Protein AF-A0A1H6UH35-F1 (afdb_monomer)

Solvent-accessible surface area (backbone atoms only — not comparable to full-atom values): 3352 Å² total; per-residue (Å²): 137,80,75,75,75,69,78,74,75,79,52,56,53,69,43,66,44,99,86,73,47,79,76,46,78,42,60,56,95,56,86,83,55,63,67,62,51,51,51,50,45,37,74,76,73,42,79,83,132

pLDDT: mean 79.36, std 15.93, range [39.56, 92.62]

Sequence (49 aa):
MTSAAADRVDGNALLIRPGGCVAWALPTGQDLDATTLVRALGTWFGQPA

Nearest PDB structures (foldseek):
  5ck3-assembly2_C  TM=4.145E-01  e=1.764E+00  Thermochaetoides thermophila DSM 1495
  5ck3-assembly1_A  TM=3.771E-01  e=3.420E+00  Thermochaetoides thermophila DSM 1495
  1ihr-assembly1_A  TM=4.213E-01  e=4.590E+00  Escherichia coli
  1qxx-assembly1_A-2  TM=2.096E-01  e=2.200E+00  Escherichia coli

Mean predicted aligned error: 8.76 Å

Structure (mmCIF, N/CA/C/O backbone):
data_AF-A0A1H6UH35-F1
#
_entry.id   AF-A0A1H6UH35-F1
#
loop_
_atom_site.group_PDB
_atom_site.id
_atom_site.type_symbol
_atom_site.label_atom_id
_atom_site.label_alt_id
_atom_site.label_comp_id
_atom_site.label_asym_id
_atom_site.label_entity_id
_atom_site.label_seq_id
_atom_site.pdbx_PDB_ins_code
_atom_site.Cartn_x
_atom_site.Cartn_y
_atom_site.Cartn_z
_atom_site.occupancy
_atom_site.B_iso_or_equiv
_atom_site.auth_seq_id
_atom_site.auth_comp_id
_atom_site.auth_asym_id
_atom_site.auth_atom_id
_atom_site.pdbx_PDB_model_num
ATOM 1 N N . MET A 1 1 ? -6.585 -9.504 -34.696 1.00 40.72 1 MET A N 1
ATOM 2 C CA . MET A 1 1 ? -6.870 -9.037 -33.323 1.00 40.72 1 MET A CA 1
ATOM 3 C C . MET A 1 1 ? -5.763 -9.584 -32.437 1.00 40.72 1 MET A C 1
ATOM 5 O O . MET A 1 1 ? -5.887 -10.672 -31.896 1.00 40.72 1 MET A O 1
ATOM 9 N N . THR A 1 2 ? -4.610 -8.915 -32.429 1.00 39.56 2 THR A N 1
ATOM 10 C CA . THR A 1 2 ? -3.444 -9.363 -31.658 1.00 39.56 2 THR A CA 1
ATOM 11 C C . THR A 1 2 ? -3.674 -8.926 -30.225 1.00 39.56 2 THR A C 1
ATOM 13 O O . THR A 1 2 ? -3.687 -7.729 -29.951 1.00 39.56 2 THR A O 1
ATOM 16 N N . SER A 1 3 ? -3.938 -9.886 -29.337 1.00 50.59 3 SER A N 1
ATOM 17 C CA . SER A 1 3 ? -3.904 -9.645 -27.897 1.00 50.59 3 SER A CA 1
ATOM 18 C C . SER A 1 3 ? -2.562 -8.996 -27.605 1.00 50.59 3 SER A C 1
ATOM 20 O O . SER A 1 3 ? -1.529 -9.608 -27.879 1.00 50.59 3 SER A O 1
ATOM 22 N N . ALA A 1 4 ? -2.566 -7.760 -27.102 1.00 53.25 4 ALA A N 1
ATOM 23 C CA . ALA A 1 4 ? -1.388 -7.234 -26.442 1.00 53.25 4 ALA A CA 1
ATOM 24 C C . ALA A 1 4 ? -1.034 -8.296 -25.404 1.00 53.25 4 ALA A C 1
ATOM 26 O O . ALA A 1 4 ? -1.850 -8.600 -24.529 1.00 53.25 4 ALA A O 1
ATOM 27 N N . ALA A 1 5 ? 0.106 -8.963 -25.577 1.00 49.94 5 ALA A N 1
ATOM 28 C CA . ALA A 1 5 ? 0.711 -9.654 -24.466 1.00 49.94 5 ALA A CA 1
ATOM 29 C C . ALA A 1 5 ? 0.876 -8.543 -23.434 1.00 49.94 5 ALA A C 1
ATOM 31 O O . ALA A 1 5 ? 1.700 -7.650 -23.621 1.00 49.94 5 ALA A O 1
ATOM 32 N N . ALA A 1 6 ? -0.023 -8.504 -22.446 1.00 51.72 6 ALA A N 1
ATOM 33 C CA . ALA A 1 6 ? 0.251 -7.798 -21.220 1.00 51.72 6 ALA A CA 1
ATOM 34 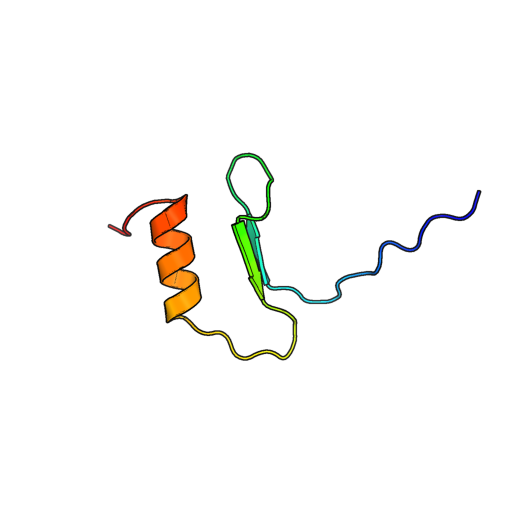C C . ALA A 1 6 ? 1.628 -8.316 -20.846 1.00 51.72 6 ALA A C 1
ATOM 36 O O . ALA A 1 6 ? 1.770 -9.529 -20.672 1.00 51.72 6 ALA A O 1
ATOM 37 N N . ASP A 1 7 ? 2.623 -7.434 -20.910 1.00 50.97 7 ASP A N 1
ATOM 38 C CA . ASP A 1 7 ? 3.922 -7.650 -20.309 1.00 50.97 7 ASP A CA 1
ATOM 39 C C . ASP A 1 7 ? 3.611 -8.288 -18.962 1.00 50.97 7 ASP A C 1
ATOM 41 O O . ASP A 1 7 ? 2.989 -7.664 -18.094 1.00 50.97 7 ASP A O 1
ATOM 45 N N . ARG A 1 8 ? 3.788 -9.609 -18.879 1.00 52.56 8 ARG A N 1
ATOM 46 C CA . ARG A 1 8 ? 3.504 -10.311 -17.647 1.00 52.56 8 ARG A CA 1
ATOM 47 C C . ARG A 1 8 ? 4.629 -9.825 -16.772 1.00 52.56 8 ARG A C 1
ATOM 49 O O . ARG A 1 8 ? 5.768 -10.241 -16.936 1.00 52.56 8 ARG A O 1
ATOM 56 N N . VAL A 1 9 ? 4.294 -8.866 -15.920 1.00 54.69 9 VAL A N 1
ATOM 57 C CA . VAL A 1 9 ? 5.136 -8.398 -14.835 1.00 54.69 9 VAL A CA 1
ATOM 58 C C . VAL A 1 9 ? 5.249 -9.578 -13.873 1.00 54.69 9 VAL A C 1
ATOM 60 O O . VAL A 1 9 ? 4.560 -9.652 -12.855 1.00 54.69 9 VAL A O 1
ATOM 63 N N . ASP A 1 10 ? 6.015 -10.587 -14.274 1.00 57.91 10 ASP A N 1
ATOM 64 C CA . ASP A 1 10 ? 6.250 -11.795 -13.513 1.00 57.91 10 A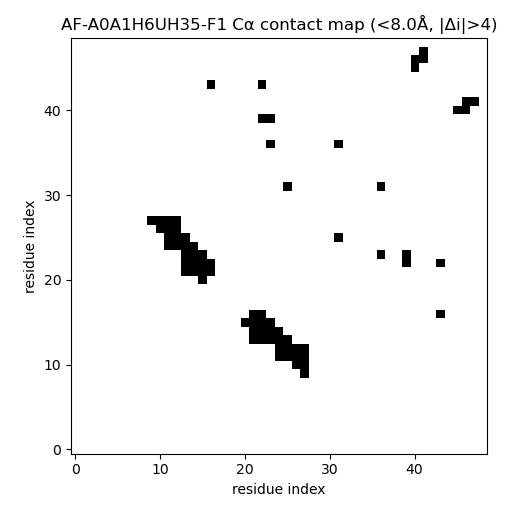SP A CA 1
ATOM 65 C C . ASP A 1 10 ? 7.066 -11.383 -12.282 1.00 57.91 10 ASP A C 1
ATOM 67 O O . ASP A 1 10 ? 8.292 -11.289 -12.316 1.00 57.91 10 ASP A O 1
ATOM 71 N N . GLY A 1 11 ? 6.352 -11.109 -11.185 1.00 63.72 11 GLY A N 1
ATOM 72 C CA . GLY A 1 11 ? 6.906 -11.105 -9.834 1.00 63.72 11 GLY A CA 1
ATOM 73 C C . GLY A 1 11 ? 7.041 -9.764 -9.110 1.00 63.72 11 GLY A C 1
ATOM 74 O O . GLY A 1 11 ? 7.862 -9.653 -8.205 1.00 63.72 11 GLY A O 1
ATOM 75 N N . ASN A 1 12 ? 6.222 -8.755 -9.404 1.00 71.19 12 ASN A N 1
ATOM 76 C CA . ASN A 1 12 ? 6.229 -7.575 -8.536 1.00 71.19 12 ASN A CA 1
ATOM 77 C C . ASN A 1 12 ? 5.438 -7.824 -7.242 1.00 71.19 12 ASN A C 1
ATOM 79 O O . ASN A 1 12 ? 4.285 -8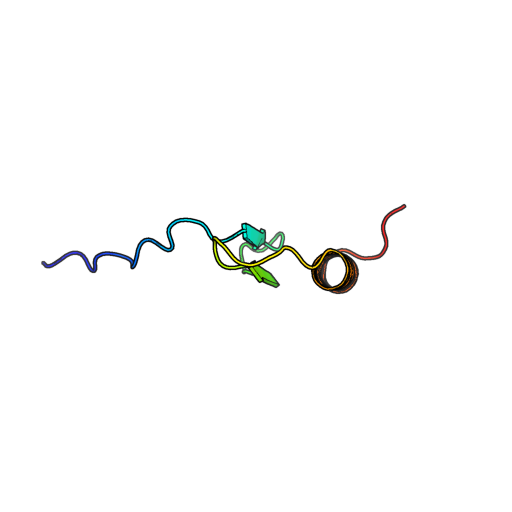.259 -7.284 1.00 71.19 12 ASN A O 1
ATOM 83 N N . ALA A 1 13 ? 6.018 -7.472 -6.092 1.00 85.81 13 ALA A N 1
ATOM 84 C CA . ALA A 1 13 ? 5.245 -7.283 -4.868 1.00 85.81 13 ALA A CA 1
ATOM 85 C C . ALA A 1 13 ? 4.537 -5.926 -4.951 1.00 85.81 13 ALA A C 1
ATOM 87 O O . ALA A 1 13 ? 5.182 -4.901 -5.174 1.00 85.81 13 ALA A O 1
ATOM 88 N N . LEU A 1 14 ? 3.212 -5.913 -4.802 1.00 89.31 14 LEU A N 1
ATOM 89 C CA . LEU A 1 14 ? 2.394 -4.711 -4.962 1.00 89.31 14 LEU A CA 1
ATOM 90 C C . LEU A 1 14 ? 1.664 -4.373 -3.666 1.00 89.31 14 LEU A C 1
ATOM 92 O O . LEU A 1 14 ? 1.032 -5.232 -3.054 1.00 89.31 14 LEU A O 1
ATOM 96 N N . LEU A 1 15 ? 1.680 -3.092 -3.301 1.00 90.06 15 LEU A N 1
ATOM 97 C CA . LEU A 1 15 ? 0.773 -2.537 -2.306 1.00 90.06 15 LEU A CA 1
ATOM 98 C C . LEU A 1 15 ? -0.426 -1.936 -3.035 1.00 90.06 15 LEU A C 1
ATOM 100 O O . LEU A 1 15 ? -0.284 -0.946 -3.754 1.00 90.06 15 LEU A O 1
ATOM 104 N N . ILE A 1 16 ? -1.604 -2.526 -2.855 1.00 91.88 16 ILE A N 1
ATOM 105 C CA . ILE A 1 16 ? -2.839 -2.081 -3.508 1.00 91.88 16 ILE A CA 1
ATOM 106 C C . ILE A 1 16 ? -3.722 -1.369 -2.490 1.00 91.88 16 ILE A C 1
ATOM 108 O O . ILE A 1 16 ? -3.993 -1.895 -1.412 1.00 91.88 16 ILE A O 1
ATOM 112 N N . ARG A 1 17 ? -4.190 -0.166 -2.835 1.00 91.38 17 ARG A N 1
ATOM 113 C CA . ARG A 1 17 ? -5.124 0.593 -1.993 1.00 91.38 17 ARG A CA 1
ATOM 114 C C . ARG A 1 17 ? -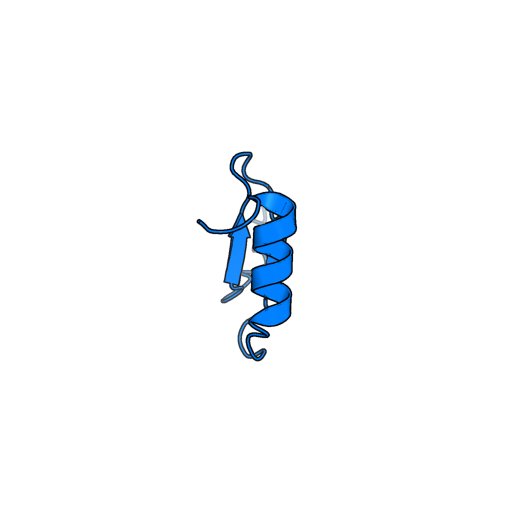6.545 0.012 -2.082 1.00 91.38 17 ARG A C 1
ATOM 116 O O . ARG A 1 17 ? -6.876 -0.592 -3.101 1.00 91.38 17 ARG A O 1
ATOM 123 N N . PRO A 1 18 ? -7.447 0.295 -1.122 1.00 88.81 18 PRO A N 1
ATOM 124 C CA . PRO A 1 18 ? -8.819 -0.233 -1.140 1.00 88.81 18 PRO A CA 1
ATOM 125 C C . PRO A 1 18 ? -9.627 0.124 -2.402 1.00 88.81 18 PRO A C 1
ATOM 127 O O . PRO A 1 18 ? -10.531 -0.602 -2.789 1.00 88.81 18 PRO A O 1
ATOM 130 N N . GLY A 1 19 ? -9.271 1.217 -3.086 1.00 89.94 19 GLY A N 1
ATOM 131 C CA . GLY A 1 19 ? -9.832 1.603 -4.387 1.00 89.94 19 GLY A CA 1
ATOM 132 C C . GLY A 1 19 ? -9.184 0.942 -5.614 1.00 89.94 19 GLY A C 1
ATOM 133 O O . GLY A 1 19 ? -9.380 1.437 -6.717 1.00 89.94 19 GLY A O 1
ATOM 134 N N . GLY A 1 20 ? -8.351 -0.089 -5.443 1.00 88.94 20 GLY A N 1
ATOM 135 C CA . GLY A 1 20 ? -7.765 -0.885 -6.531 1.00 88.94 20 GLY A CA 1
ATOM 136 C C . GLY A 1 20 ? -6.532 -0.294 -7.225 1.00 88.94 20 GLY A C 1
ATOM 137 O O . GLY A 1 20 ? -5.962 -0.937 -8.099 1.00 88.94 20 GLY A O 1
ATOM 138 N N . CYS A 1 21 ? -6.085 0.908 -6.852 1.00 90.50 21 CYS A N 1
ATOM 139 C CA . CYS A 1 21 ? -4.875 1.512 -7.421 1.00 90.50 21 CYS A CA 1
ATOM 140 C C . CYS A 1 21 ? -3.598 1.034 -6.707 1.00 90.50 21 CYS A C 1
ATOM 142 O O . CYS A 1 21 ? -3.595 0.826 -5.491 1.00 90.50 21 CYS A O 1
ATOM 144 N N . VAL A 1 22 ? -2.494 0.936 -7.450 1.00 90.06 22 VAL A N 1
ATOM 145 C CA . VAL A 1 22 ? -1.170 0.615 -6.900 1.00 90.06 22 VAL A CA 1
ATOM 146 C C . VAL A 1 22 ? -0.628 1.820 -6.132 1.00 90.06 22 VAL A C 1
ATOM 148 O O . VAL A 1 22 ? -0.544 2.924 -6.664 1.00 90.06 22 VAL A O 1
ATOM 151 N N . ALA A 1 23 ? -0.267 1.594 -4.877 1.00 89.75 23 ALA A N 1
ATOM 152 C CA . ALA A 1 23 ? 0.304 2.578 -3.967 1.00 89.75 23 ALA A CA 1
ATOM 153 C C . ALA A 1 23 ? 1.834 2.450 -3.855 1.00 89.75 23 ALA A C 1
ATOM 155 O O . ALA A 1 23 ? 2.516 3.426 -3.548 1.00 89.75 23 ALA A O 1
ATOM 156 N N . TRP A 1 24 ? 2.365 1.249 -4.102 1.00 90.38 24 TRP A N 1
ATOM 157 C CA . TRP A 1 24 ? 3.795 0.942 -4.139 1.00 90.38 24 TRP A CA 1
ATOM 158 C C . TRP A 1 24 ? 4.040 -0.378 -4.889 1.00 90.38 24 TRP A C 1
ATOM 160 O O . TRP A 1 24 ? 3.156 -1.238 -4.921 1.00 90.38 24 TRP A O 1
ATOM 170 N N . ALA A 1 25 ? 5.226 -0.538 -5.480 1.00 89.25 25 ALA A N 1
ATOM 171 C CA . ALA A 1 25 ? 5.639 -1.750 -6.183 1.00 89.25 25 ALA A CA 1
ATOM 172 C C . ALA A 1 25 ? 7.131 -2.040 -5.962 1.00 89.25 25 ALA A C 1
ATOM 174 O O . ALA A 1 25 ? 7.948 -1.120 -6.005 1.00 89.25 25 ALA A O 1
ATOM 175 N N . LEU A 1 26 ? 7.477 -3.316 -5.796 1.00 88.00 26 LEU A N 1
A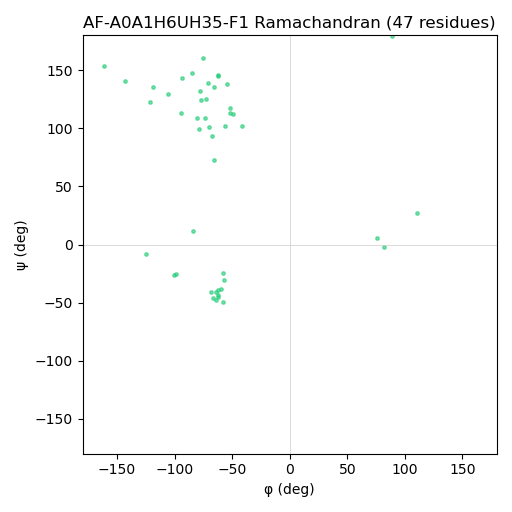TOM 176 C CA . LEU A 1 26 ? 8.851 -3.816 -5.766 1.00 88.00 26 LEU A CA 1
ATOM 177 C C . LEU A 1 26 ? 9.049 -4.857 -6.865 1.00 88.00 26 LEU A C 1
ATOM 179 O O . LEU A 1 26 ? 8.328 -5.859 -6.857 1.00 88.00 26 LEU A O 1
ATOM 183 N N . PRO A 1 27 ? 10.014 -4.644 -7.775 1.00 85.81 27 PRO A N 1
ATOM 184 C CA . PRO A 1 27 ? 10.366 -5.627 -8.783 1.00 85.81 27 PRO A CA 1
ATOM 185 C C . PRO A 1 27 ? 10.899 -6.935 -8.199 1.00 85.81 27 PRO A C 1
ATOM 187 O O . PRO A 1 27 ? 11.624 -6.937 -7.203 1.00 85.81 27 PRO A O 1
ATOM 190 N N . THR A 1 28 ? 10.596 -8.050 -8.858 1.00 78.38 28 THR A N 1
ATOM 191 C CA . THR A 1 28 ? 11.189 -9.359 -8.560 1.00 78.38 28 THR A CA 1
ATOM 192 C C . THR A 1 28 ? 12.713 -9.290 -8.601 1.00 78.38 28 THR A C 1
ATOM 194 O O . THR A 1 28 ? 13.295 -8.681 -9.497 1.00 78.38 28 THR A O 1
ATOM 197 N N . GLY A 1 29 ? 13.377 -9.947 -7.648 1.00 81.56 29 GLY A N 1
ATOM 198 C CA . GLY A 1 29 ? 14.843 -9.978 -7.581 1.00 81.56 29 GLY A CA 1
ATOM 199 C C . GLY A 1 29 ? 15.487 -8.687 -7.065 1.00 81.56 29 GLY A C 1
ATOM 200 O O . GLY A 1 29 ? 16.710 -8.587 -7.068 1.00 81.56 29 GLY A O 1
ATOM 201 N N . GLN A 1 30 ? 14.697 -7.703 -6.627 1.00 82.00 30 GLN A N 1
ATOM 202 C CA . GLN A 1 30 ? 15.185 -6.586 -5.821 1.00 82.00 30 GLN A CA 1
ATOM 203 C C . GLN A 1 30 ? 15.015 -6.893 -4.336 1.00 82.00 30 GLN A C 1
ATOM 205 O O . GLN A 1 30 ? 14.025 -7.504 -3.927 1.00 82.00 30 GLN A O 1
ATOM 210 N N . ASP A 1 31 ? 15.981 -6.451 -3.534 1.00 86.25 31 ASP A N 1
ATOM 211 C CA . ASP A 1 31 ? 15.897 -6.588 -2.086 1.00 86.25 31 ASP A CA 1
ATOM 212 C C . ASP A 1 31 ? 14.754 -5.739 -1.530 1.00 86.25 31 ASP A C 1
ATOM 214 O O . ASP A 1 31 ? 14.562 -4.572 -1.889 1.00 86.25 31 ASP A O 1
ATOM 218 N N . LEU A 1 32 ? 13.988 -6.342 -0.623 1.00 83.25 32 LEU A N 1
ATOM 219 C CA . LEU A 1 32 ? 12.919 -5.651 0.073 1.00 83.25 32 LEU A CA 1
ATOM 220 C C . LEU A 1 32 ? 13.512 -4.693 1.108 1.00 83.25 32 LEU A C 1
ATOM 222 O O . LEU A 1 32 ? 13.956 -5.114 2.177 1.00 83.25 32 LEU A O 1
ATOM 226 N N . ASP A 1 33 ? 13.422 -3.392 0.841 1.00 87.00 33 ASP A N 1
ATOM 227 C CA . ASP A 1 33 ? 13.607 -2.387 1.883 1.00 87.00 33 ASP A CA 1
ATOM 228 C C . ASP A 1 33 ? 12.330 -2.258 2.727 1.00 87.00 33 ASP A C 1
ATOM 230 O O . ASP A 1 33 ? 11.360 -1.579 2.365 1.00 87.00 33 ASP A O 1
ATOM 234 N N . ALA A 1 34 ? 12.356 -2.907 3.892 1.00 86.12 34 ALA A N 1
ATOM 235 C CA . ALA A 1 34 ? 11.277 -2.859 4.869 1.00 86.12 34 ALA A CA 1
ATOM 236 C C . ALA A 1 34 ? 10.943 -1.422 5.310 1.00 86.12 34 ALA A C 1
ATOM 238 O O . ALA A 1 34 ? 9.781 -1.126 5.588 1.00 86.12 34 ALA A O 1
ATOM 239 N N . THR A 1 35 ? 11.916 -0.506 5.323 1.00 89.75 35 THR A N 1
ATOM 2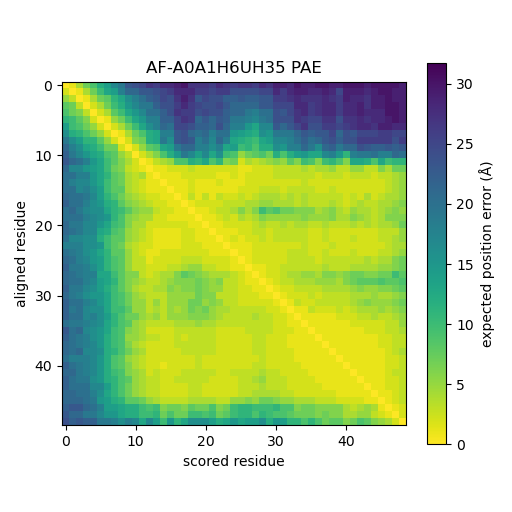40 C CA . THR A 1 35 ? 11.699 0.894 5.721 1.00 89.75 35 THR A CA 1
ATOM 241 C C . THR A 1 35 ? 10.805 1.609 4.719 1.00 89.75 35 THR A C 1
ATOM 243 O O . THR A 1 35 ? 9.840 2.281 5.096 1.00 89.75 3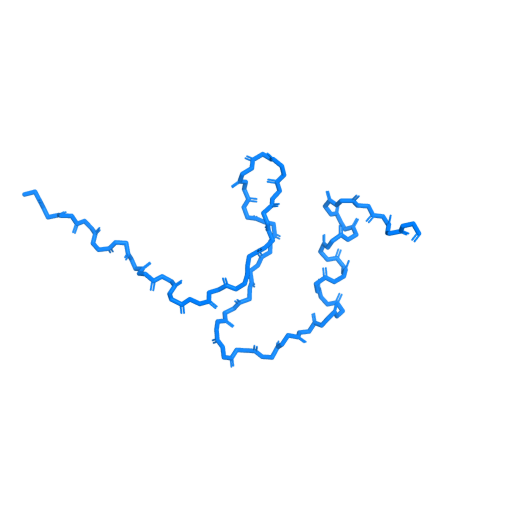5 THR A O 1
ATOM 246 N N . THR A 1 36 ? 11.097 1.435 3.429 1.00 89.19 36 THR A N 1
ATOM 247 C CA . THR A 1 36 ? 10.301 2.007 2.342 1.00 89.19 36 THR A CA 1
ATOM 248 C C . THR A 1 36 ? 8.887 1.429 2.331 1.00 89.19 36 THR A C 1
ATOM 250 O O . THR A 1 36 ? 7.922 2.186 2.194 1.00 89.19 36 THR A O 1
ATOM 253 N N . LEU A 1 37 ? 8.737 0.120 2.562 1.00 89.62 37 LEU A N 1
ATOM 254 C CA . LEU A 1 37 ? 7.419 -0.512 2.651 1.00 89.62 37 LEU A CA 1
ATOM 255 C C . LEU A 1 37 ? 6.607 0.009 3.847 1.00 89.62 37 LEU A C 1
ATOM 257 O O . LEU A 1 37 ? 5.451 0.392 3.682 1.00 89.62 37 LEU A O 1
ATOM 261 N N . VAL A 1 38 ? 7.202 0.078 5.041 1.00 90.62 38 VAL A N 1
ATOM 262 C CA . VAL A 1 38 ? 6.527 0.584 6.250 1.00 90.62 38 VAL A CA 1
ATOM 263 C C . VAL A 1 38 ? 6.123 2.048 6.089 1.00 90.62 38 VAL A C 1
ATOM 265 O O . VAL A 1 38 ? 5.017 2.426 6.474 1.00 90.62 38 VAL A O 1
ATOM 268 N N . ARG A 1 39 ? 6.962 2.877 5.458 1.00 90.44 39 ARG A N 1
ATOM 269 C CA . ARG A 1 39 ? 6.602 4.264 5.130 1.00 90.44 39 ARG A CA 1
ATOM 270 C C . ARG A 1 39 ? 5.416 4.325 4.166 1.00 90.44 39 ARG A C 1
ATOM 272 O O . ARG A 1 39 ? 4.518 5.143 4.375 1.00 90.44 39 ARG A O 1
ATOM 279 N N . ALA A 1 40 ? 5.395 3.486 3.130 1.00 90.88 40 ALA A N 1
ATOM 280 C CA . ALA A 1 40 ? 4.268 3.418 2.201 1.00 90.88 40 ALA A CA 1
ATOM 281 C C . ALA A 1 40 ? 2.983 2.988 2.926 1.00 90.88 40 ALA A C 1
ATOM 283 O O . ALA A 1 40 ? 1.949 3.637 2.773 1.00 90.88 40 ALA A O 1
ATOM 284 N N . LEU A 1 41 ? 3.057 1.969 3.785 1.00 91.75 41 LEU A N 1
ATOM 285 C CA . LEU A 1 41 ? 1.935 1.533 4.620 1.00 91.75 41 LEU A CA 1
ATOM 286 C C . LEU A 1 41 ? 1.421 2.668 5.513 1.00 91.75 41 LEU A C 1
ATOM 288 O O . LEU A 1 41 ? 0.235 2.979 5.472 1.00 91.75 41 LEU A O 1
ATOM 292 N N . GLY A 1 42 ? 2.314 3.356 6.226 1.00 92.62 42 GLY A N 1
ATOM 293 C CA . GLY A 1 42 ? 1.962 4.502 7.066 1.00 92.62 42 GLY A CA 1
ATOM 294 C C . GLY A 1 42 ? 1.311 5.652 6.295 1.00 92.62 42 GLY A C 1
ATOM 295 O O . GLY A 1 42 ? 0.362 6.263 6.777 1.00 92.62 42 GLY A O 1
ATOM 296 N N . THR A 1 43 ? 1.782 5.920 5.075 1.00 92.19 43 THR A N 1
ATOM 297 C CA . THR A 1 43 ? 1.257 6.997 4.218 1.00 92.19 43 THR A CA 1
ATOM 298 C C . THR A 1 43 ? -0.160 6.705 3.731 1.00 92.19 43 THR A C 1
ATOM 300 O O . THR A 1 43 ? -0.990 7.610 3.675 1.00 92.19 43 THR A O 1
ATOM 303 N N . TRP A 1 44 ? -0.441 5.453 3.362 1.00 91.31 44 TRP A N 1
ATOM 304 C CA . TRP A 1 44 ? -1.694 5.089 2.694 1.00 91.31 44 TRP A CA 1
ATOM 305 C C . TRP A 1 44 ? -2.751 4.491 3.625 1.00 91.31 44 TRP A C 1
ATOM 307 O O . TRP A 1 44 ? -3.938 4.585 3.319 1.00 91.31 44 TRP A O 1
ATOM 317 N N . PHE A 1 45 ? -2.338 3.892 4.742 1.00 89.62 45 PHE A N 1
ATOM 318 C CA . PHE A 1 45 ? -3.214 3.173 5.671 1.00 89.62 45 PHE A CA 1
ATOM 319 C C . PHE A 1 45 ? -3.122 3.672 7.122 1.00 89.62 45 PHE A C 1
ATOM 321 O O . PHE A 1 45 ? -3.950 3.279 7.940 1.00 89.62 45 PHE A O 1
ATOM 328 N N . GLY A 1 46 ? -2.175 4.562 7.441 1.00 89.69 46 GLY A N 1
ATOM 329 C CA . GLY A 1 46 ? -1.959 5.073 8.796 1.00 89.69 46 GLY A CA 1
ATOM 330 C C . GLY A 1 46 ? -0.997 4.219 9.630 1.00 89.69 46 GLY A C 1
ATOM 331 O O . GLY A 1 46 ? -0.434 3.232 9.156 1.00 89.69 46 GLY A O 1
ATOM 332 N N . GLN A 1 47 ? -0.756 4.635 10.876 1.00 85.81 47 GLN A N 1
ATOM 333 C CA . GLN A 1 47 ? 0.169 3.935 11.770 1.00 85.81 47 GLN A CA 1
ATOM 334 C C . GLN A 1 47 ? -0.405 2.582 12.224 1.00 85.81 47 GLN A C 1
ATOM 336 O O . GLN A 1 47 ? -1.596 2.508 12.535 1.00 85.81 47 GLN A O 1
ATOM 341 N N . PRO A 1 48 ? 0.426 1.526 12.289 1.00 79.56 48 P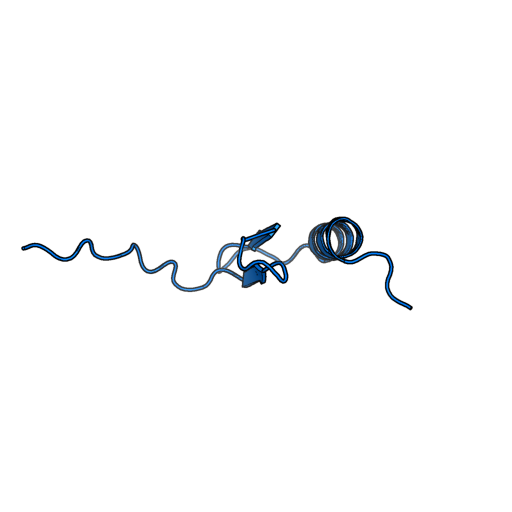RO A N 1
ATOM 342 C CA . PRO A 1 48 ? 0.024 0.267 12.903 1.00 79.56 48 PRO A CA 1
ATOM 343 C C . PRO A 1 48 ? -0.285 0.485 14.391 1.00 79.56 48 PRO A C 1
ATOM 345 O O . PRO A 1 48 ? 0.349 1.323 15.037 1.00 79.56 48 PR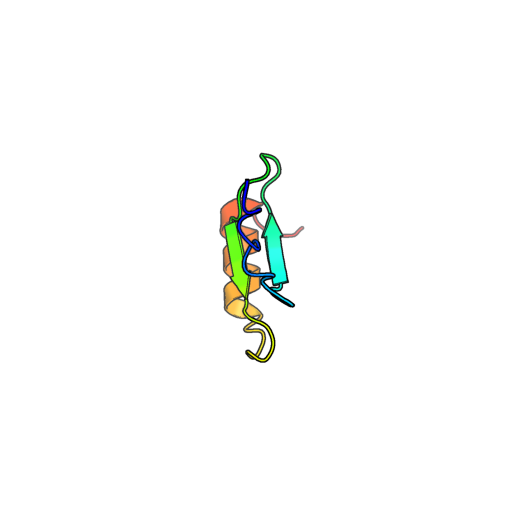O A O 1
ATOM 348 N N . ALA A 1 49 ? -1.281 -0.247 14.894 1.00 74.50 49 ALA A N 1
ATOM 349 C CA . ALA A 1 49 ? -1.663 -0.257 16.306 1.00 74.50 49 ALA A CA 1
ATOM 350 C C . ALA A 1 49 ? -0.622 -0.968 17.183 1.00 74.50 49 ALA A C 1
ATOM 352 O O . ALA A 1 49 ? 0.034 -1.907 16.671 1.00 74.50 49 ALA A O 1
#

Organism: NCBI:txid1144548

Radius of gyration: 14.03 Å; Cα contacts (8 Å, |Δi|>4): 37; chains: 1; bounding box: 26×19×50 Å

Secondary structure (DSSP, 8-state):
---------TT-EEEE-TTS-EEEEE-TTS---HHHHHHHHHHHH----

Foldseek 3Di:
DDPPPPPPLPDKDFDAAPVGDTQDIDRPPDDDPPVVVQVSCCVRPNHDD